Protein AF-A0A170UZF7-F1 (afdb_monomer)

pLDDT: mean 70.0, std 19.84, range [37.38, 97.88]

Nearest PDB structures (foldseek):
  3k6c-assembly1_A  TM=4.367E-01  e=7.684E+00  Nitrosomonas europaea

Sequence (150 aa):
IKLYKKGIEELEKGIAIDCSHGKGEVWERAQRLQSKMKTNLTMTNDRLNLLNSEKKMLLNINGRGHVLVKSKTLPRSMGSRSHSTSPIPQTKISRTPPAIKRQFSGPCIAPISRPNSKLKAMSRAGSLKGVDPKLAQIIMDEILEGGTPV

Structure (mmCIF, N/CA/C/O backbone):
data_AF-A0A170UZF7-F1
#
_entry.id   AF-A0A170UZF7-F1
#
loop_
_atom_site.group_PDB
_atom_site.id
_atom_site.type_symbol
_atom_site.label_atom_id
_atom_site.label_alt_id
_atom_site.label_comp_id
_atom_site.label_asym_id
_atom_site.label_entity_id
_atom_site.label_seq_id
_atom_site.pdbx_PDB_ins_code
_atom_site.Cartn_x
_atom_site.Cartn_y
_atom_site.Cartn_z
_atom_site.occupancy
_atom_site.B_iso_or_equiv
_atom_site.auth_seq_id
_atom_site.auth_comp_id
_atom_site.auth_asym_id
_atom_site.auth_atom_id
_atom_site.pdbx_PDB_model_num
ATOM 1 N N . ILE A 1 1 ? -10.403 -0.662 9.528 1.00 89.06 1 ILE A N 1
ATOM 2 C CA . ILE A 1 1 ? -9.791 -1.972 9.881 1.00 89.06 1 ILE A CA 1
ATOM 3 C C . ILE A 1 1 ? -9.713 -2.896 8.669 1.00 89.06 1 ILE A C 1
ATOM 5 O O . ILE A 1 1 ? -8.601 -3.182 8.263 1.00 89.06 1 ILE A O 1
ATOM 9 N N . LYS A 1 2 ? -10.833 -3.317 8.052 1.00 92.44 2 LYS A N 1
ATOM 10 C CA . LYS A 1 2 ? -10.811 -4.243 6.893 1.00 92.44 2 LYS A CA 1
ATOM 11 C C . LYS A 1 2 ? -9.920 -3.760 5.733 1.00 92.44 2 LYS A C 1
ATOM 13 O O . LYS A 1 2 ? -9.128 -4.534 5.222 1.00 92.44 2 LYS A O 1
ATOM 18 N N . LEU A 1 3 ? -9.988 -2.469 5.393 1.00 94.81 3 LEU A N 1
ATOM 19 C CA . LEU A 1 3 ? -9.156 -1.873 4.337 1.00 94.81 3 LEU A CA 1
ATOM 20 C C . LEU A 1 3 ? -7.654 -1.896 4.652 1.00 94.81 3 LEU A C 1
ATOM 22 O O . LEU A 1 3 ? -6.860 -2.123 3.753 1.00 94.81 3 LEU A O 1
ATOM 26 N N . TYR A 1 4 ? -7.269 -1.705 5.918 1.00 95.81 4 TYR A N 1
ATOM 27 C CA . TYR A 1 4 ? -5.865 -1.781 6.327 1.00 95.81 4 TYR A CA 1
ATOM 28 C C . TYR A 1 4 ? -5.330 -3.205 6.228 1.00 95.81 4 TYR A C 1
ATOM 30 O O . TYR A 1 4 ? -4.247 -3.393 5.701 1.00 95.81 4 TYR A O 1
ATOM 38 N N . LYS A 1 5 ? -6.119 -4.202 6.651 1.00 94.81 5 LYS A N 1
ATOM 39 C CA . LYS A 1 5 ? -5.760 -5.619 6.498 1.00 94.81 5 LYS A CA 1
ATOM 40 C C . LYS A 1 5 ? -5.552 -5.987 5.026 1.00 94.81 5 LYS A C 1
ATOM 42 O O . LYS A 1 5 ? -4.494 -6.481 4.671 1.00 94.81 5 LYS A O 1
ATOM 47 N N . LYS A 1 6 ? -6.506 -5.618 4.162 1.00 96.56 6 LYS A N 1
ATOM 48 C CA . LYS A 1 6 ? -6.391 -5.847 2.715 1.00 96.56 6 LYS A CA 1
ATOM 49 C C . LYS A 1 6 ? -5.190 -5.114 2.099 1.00 96.56 6 LYS A C 1
ATOM 51 O O . LYS A 1 6 ? -4.512 -5.660 1.245 1.00 96.56 6 LYS A O 1
ATOM 56 N N . GLY A 1 7 ? -4.924 -3.877 2.520 1.00 96.81 7 GLY A N 1
ATOM 57 C CA . GLY A 1 7 ? -3.767 -3.114 2.045 1.00 96.81 7 GLY A CA 1
ATOM 58 C C . GLY A 1 7 ? -2.430 -3.729 2.465 1.00 96.81 7 GLY A C 1
ATOM 59 O O . GLY A 1 7 ? -1.504 -3.747 1.664 1.00 96.81 7 GLY A O 1
ATOM 60 N N . ILE A 1 8 ? -2.347 -4.261 3.688 1.00 96.56 8 ILE A N 1
ATOM 61 C CA . ILE A 1 8 ? -1.178 -4.991 4.198 1.00 96.56 8 ILE A CA 1
ATOM 62 C C . ILE A 1 8 ? -0.903 -6.229 3.336 1.00 96.56 8 ILE A C 1
ATOM 64 O O . ILE A 1 8 ? 0.212 -6.366 2.843 1.00 96.56 8 ILE A O 1
ATOM 68 N N . GLU A 1 9 ? -1.922 -7.050 3.060 1.00 96.94 9 GLU A N 1
ATOM 69 C CA . GLU A 1 9 ? -1.789 -8.250 2.214 1.00 96.94 9 GLU A CA 1
ATOM 70 C C . GLU A 1 9 ? -1.241 -7.919 0.813 1.00 96.94 9 GLU A C 1
ATOM 72 O O . GLU A 1 9 ? -0.373 -8.615 0.292 1.00 96.94 9 GLU A O 1
ATOM 77 N N . GLU A 1 10 ? -1.717 -6.838 0.187 1.00 97.00 10 GLU A N 1
ATOM 78 C CA . GLU A 1 10 ? -1.232 -6.421 -1.138 1.00 97.00 10 GLU A CA 1
ATOM 79 C C . GLU A 1 10 ? 0.195 -5.845 -1.096 1.00 97.00 10 GLU A C 1
ATOM 81 O O . GLU A 1 10 ? 0.984 -6.070 -2.017 1.00 97.00 10 GLU A O 1
ATOM 86 N N . LEU A 1 11 ? 0.561 -5.136 -0.021 1.00 97.00 11 LEU A N 1
ATOM 87 C CA . LEU A 1 11 ? 1.935 -4.667 0.181 1.00 97.00 11 LEU A CA 1
ATOM 88 C C . LEU A 1 11 ? 2.901 -5.847 0.341 1.00 97.00 11 LEU A C 1
ATOM 90 O O . LEU A 1 11 ? 3.960 -5.849 -0.284 1.00 97.00 11 LEU A O 1
ATOM 94 N N . GLU A 1 12 ? 2.528 -6.857 1.127 1.00 96.06 12 GLU A N 1
ATOM 95 C CA . GLU A 1 12 ? 3.324 -8.071 1.333 1.00 96.06 12 GLU A CA 1
ATOM 96 C C . GLU A 1 12 ? 3.534 -8.834 0.022 1.00 96.06 12 GLU A C 1
ATOM 98 O O . GLU A 1 12 ? 4.671 -9.182 -0.300 1.00 96.06 12 GLU A O 1
ATOM 103 N N . LYS A 1 13 ? 2.479 -9.000 -0.790 1.00 96.12 13 LYS A N 1
ATOM 104 C CA . LYS A 1 13 ? 2.586 -9.625 -2.120 1.00 96.12 13 LYS A CA 1
ATOM 105 C C . LYS A 1 13 ? 3.572 -8.897 -3.031 1.00 96.12 13 LYS A C 1
ATOM 107 O O . LYS A 1 13 ? 4.365 -9.547 -3.702 1.00 96.12 13 LYS A O 1
ATOM 112 N N . GLY A 1 14 ? 3.542 -7.563 -3.065 1.00 93.50 14 GLY A N 1
ATOM 113 C CA . GLY A 1 14 ? 4.454 -6.793 -3.919 1.00 93.50 14 GLY A CA 1
ATOM 114 C C . GLY A 1 14 ? 5.895 -6.718 -3.399 1.00 93.50 14 GLY A C 1
ATOM 115 O O . GLY A 1 14 ? 6.825 -6.595 -4.196 1.00 93.50 14 GLY A O 1
ATOM 116 N N . ILE A 1 15 ? 6.101 -6.831 -2.084 1.00 93.62 15 ILE A N 1
ATOM 117 C CA . ILE A 1 15 ? 7.440 -6.953 -1.480 1.00 93.62 15 ILE A CA 1
ATOM 118 C C . ILE A 1 15 ? 8.018 -8.358 -1.702 1.00 93.62 15 ILE A C 1
ATOM 120 O O . ILE A 1 15 ? 9.231 -8.488 -1.838 1.00 93.62 15 ILE A O 1
ATOM 124 N N . ALA A 1 16 ? 7.173 -9.392 -1.760 1.00 92.75 16 ALA A N 1
ATOM 125 C CA . ALA A 1 16 ? 7.590 -10.773 -2.012 1.00 92.75 16 ALA A CA 1
ATOM 126 C C . ALA A 1 16 ? 8.120 -11.006 -3.438 1.00 92.75 16 ALA A C 1
ATOM 128 O O . ALA A 1 16 ? 8.771 -12.017 -3.691 1.00 92.75 16 ALA A O 1
ATOM 129 N N . ILE A 1 17 ? 7.856 -10.083 -4.368 1.00 91.44 17 ILE A N 1
ATOM 130 C CA . ILE A 1 17 ? 8.447 -10.117 -5.707 1.00 91.44 17 ILE A CA 1
ATOM 131 C C . ILE A 1 17 ? 9.951 -9.893 -5.561 1.00 91.44 17 ILE A C 1
ATOM 133 O O . ILE A 1 17 ? 10.380 -8.860 -5.057 1.00 91.44 17 ILE A O 1
ATOM 137 N N . ASP A 1 18 ? 10.770 -10.841 -6.003 1.00 82.25 18 ASP A N 1
ATOM 138 C CA . ASP A 1 18 ? 12.212 -10.692 -5.865 1.00 82.25 18 ASP A CA 1
ATOM 139 C C . ASP A 1 18 ? 12.759 -9.676 -6.879 1.00 82.25 18 ASP A C 1
ATOM 141 O O . ASP A 1 18 ? 12.774 -9.916 -8.089 1.00 82.25 18 ASP A O 1
ATOM 145 N N . CYS A 1 19 ? 13.218 -8.529 -6.371 1.00 80.44 19 CYS A N 1
ATOM 146 C CA . CYS A 1 19 ? 13.949 -7.530 -7.140 1.00 80.44 19 CYS A CA 1
ATOM 147 C C . CYS A 1 19 ? 15.475 -7.596 -6.905 1.00 80.44 19 CYS A C 1
ATOM 149 O O . CYS A 1 19 ? 16.151 -6.566 -6.939 1.00 80.44 19 CYS A O 1
ATOM 151 N N . SER A 1 20 ? 16.048 -8.797 -6.732 1.00 73.06 20 SER A N 1
ATOM 152 C CA . SER A 1 20 ? 17.502 -8.994 -6.541 1.00 73.06 20 SER A CA 1
ATOM 153 C C . SER A 1 20 ? 18.347 -9.109 -7.825 1.00 73.06 20 SER A C 1
ATOM 155 O O . SER A 1 20 ? 19.449 -8.570 -7.876 1.00 73.06 20 SER A O 1
ATOM 157 N N . HIS A 1 21 ? 17.849 -9.753 -8.886 1.00 70.69 21 HIS A N 1
ATOM 158 C CA . HIS A 1 21 ? 18.600 -9.999 -10.126 1.00 70.69 21 HIS A CA 1
ATOM 159 C C . HIS A 1 21 ? 18.098 -9.169 -11.324 1.00 70.69 21 HIS A C 1
ATOM 161 O O . HIS A 1 21 ? 17.289 -9.631 -12.126 1.00 70.69 21 HIS A O 1
ATOM 167 N N . GLY A 1 22 ? 18.604 -7.940 -11.471 1.00 74.44 22 GLY A N 1
ATOM 168 C CA . GLY A 1 22 ? 18.314 -7.079 -12.621 1.00 74.44 22 GLY A CA 1
ATOM 169 C C . GLY A 1 22 ? 19.268 -5.888 -12.726 1.00 74.44 22 GLY A C 1
ATOM 170 O O . GLY A 1 22 ? 19.829 -5.436 -11.730 1.00 74.44 22 GLY A O 1
ATOM 171 N N . LYS A 1 23 ? 19.483 -5.378 -13.946 1.00 76.38 23 LYS A N 1
ATOM 172 C CA . LYS A 1 23 ? 20.341 -4.212 -14.215 1.00 76.38 23 LYS A CA 1
ATOM 173 C C . LYS A 1 23 ? 19.582 -3.195 -15.066 1.00 76.38 23 LYS A C 1
ATOM 175 O O . LYS A 1 23 ? 18.959 -3.562 -16.057 1.00 76.38 23 LYS A O 1
ATOM 180 N N . GLY A 1 24 ? 19.654 -1.921 -14.684 1.00 88.81 24 GLY A N 1
ATOM 181 C CA . GLY A 1 24 ? 19.045 -0.802 -15.410 1.00 88.81 24 GLY A CA 1
ATOM 182 C C . GLY A 1 24 ? 18.079 0.035 -14.567 1.00 88.81 24 GLY A C 1
ATOM 183 O O . GLY A 1 24 ? 17.717 -0.322 -13.448 1.00 88.81 24 GLY A O 1
ATOM 184 N N . GLU A 1 25 ? 17.640 1.159 -15.130 1.00 87.81 25 GLU A N 1
ATOM 185 C CA . GLU A 1 25 ? 16.833 2.177 -14.439 1.00 87.81 25 GLU A CA 1
ATOM 186 C C . GLU A 1 25 ? 15.456 1.657 -13.978 1.00 87.81 25 GLU A C 1
ATOM 188 O O . GLU A 1 25 ? 14.958 2.019 -12.913 1.00 87.81 25 GLU A O 1
ATOM 193 N N . VAL A 1 26 ? 14.834 0.767 -14.759 1.00 89.38 26 VAL A N 1
ATOM 194 C CA . VAL A 1 26 ? 13.535 0.158 -14.418 1.00 89.38 26 VAL A CA 1
ATOM 195 C C . VAL A 1 26 ? 13.638 -0.651 -13.126 1.00 89.38 26 VAL A C 1
ATOM 197 O O . VAL A 1 26 ? 12.733 -0.608 -12.292 1.00 89.38 26 VAL A O 1
ATOM 200 N N . TRP A 1 27 ? 14.760 -1.345 -12.944 1.00 90.00 27 TRP A N 1
ATOM 201 C CA . TRP A 1 27 ? 15.023 -2.155 -11.765 1.00 90.00 27 TRP A CA 1
ATOM 202 C C . TRP A 1 27 ? 15.265 -1.303 -10.526 1.00 90.00 27 TRP A C 1
ATOM 204 O O . TRP A 1 27 ? 14.672 -1.537 -9.476 1.00 90.00 27 TRP A O 1
ATOM 214 N N . GLU A 1 28 ? 16.068 -0.250 -10.670 1.00 91.31 28 GLU A N 1
ATOM 215 C CA . GLU A 1 28 ? 16.301 0.711 -9.597 1.00 91.31 28 GLU A CA 1
ATOM 216 C C . GLU A 1 28 ? 14.989 1.381 -9.157 1.00 91.31 28 GLU A C 1
ATOM 218 O O . GLU A 1 28 ? 14.718 1.531 -7.961 1.00 91.31 28 GLU A O 1
ATOM 223 N N . ARG A 1 29 ? 14.113 1.723 -10.113 1.00 93.12 29 ARG A N 1
ATOM 224 C CA . ARG A 1 29 ? 12.764 2.222 -9.816 1.00 93.12 29 ARG A CA 1
ATOM 225 C C . ARG A 1 29 ? 11.914 1.188 -9.075 1.00 93.12 29 ARG A C 1
ATOM 227 O O . ARG A 1 29 ? 11.244 1.566 -8.112 1.00 93.12 29 ARG A O 1
ATOM 234 N N . ALA A 1 30 ? 11.952 -0.083 -9.476 1.00 93.00 30 ALA A N 1
ATOM 235 C CA . ALA A 1 30 ? 11.242 -1.164 -8.789 1.00 93.00 30 ALA A CA 1
ATOM 236 C C . ALA A 1 30 ? 11.740 -1.341 -7.344 1.00 93.00 30 ALA A C 1
ATOM 238 O O . ALA A 1 30 ? 10.935 -1.391 -6.416 1.00 93.00 30 ALA A O 1
ATOM 239 N N . GLN A 1 31 ? 13.054 -1.307 -7.126 1.00 92.69 31 GLN A N 1
ATOM 240 C CA . GLN A 1 31 ? 13.652 -1.414 -5.797 1.00 92.69 31 GLN A CA 1
ATOM 241 C C . GLN A 1 31 ? 13.280 -0.225 -4.898 1.00 92.69 31 GLN A C 1
ATOM 243 O O . GLN A 1 31 ? 12.878 -0.407 -3.749 1.00 92.69 31 GLN A O 1
ATOM 248 N N . ARG A 1 32 ? 13.324 1.006 -5.425 1.00 95.12 32 ARG A N 1
ATOM 249 C CA . ARG A 1 32 ? 12.861 2.203 -4.698 1.00 95.12 32 ARG A CA 1
ATOM 250 C C . ARG A 1 32 ? 11.375 2.113 -4.342 1.00 95.12 32 ARG A C 1
ATOM 252 O O . ARG A 1 32 ? 10.985 2.536 -3.251 1.00 95.12 32 ARG A O 1
ATOM 259 N N . LEU A 1 33 ? 10.544 1.574 -5.237 1.00 96.25 33 LEU A N 1
ATOM 260 C CA . LEU A 1 33 ? 9.131 1.323 -4.953 1.00 96.25 33 LEU A CA 1
ATOM 261 C C . LEU A 1 33 ? 8.976 0.301 -3.822 1.00 96.25 33 LEU A C 1
ATOM 263 O O . LEU A 1 33 ? 8.245 0.575 -2.872 1.00 96.25 33 LEU A O 1
ATOM 267 N N . GLN A 1 34 ? 9.703 -0.815 -3.865 1.00 94.81 34 GLN A N 1
ATOM 268 C CA . GLN A 1 34 ? 9.679 -1.815 -2.796 1.00 94.81 34 GLN A CA 1
ATOM 269 C C . GLN A 1 34 ? 10.129 -1.250 -1.449 1.00 94.81 34 GLN A C 1
ATOM 271 O O . GLN A 1 34 ? 9.487 -1.521 -0.434 1.00 94.81 34 GLN A O 1
ATOM 276 N N . SER A 1 35 ? 11.166 -0.411 -1.418 1.00 96.19 35 SER A N 1
ATOM 277 C CA . SER A 1 35 ? 11.577 0.288 -0.195 1.00 96.19 35 SER A CA 1
ATOM 278 C C . SER A 1 35 ? 10.438 1.132 0.386 1.00 96.19 35 SER A C 1
ATOM 280 O O . SER A 1 35 ? 10.179 1.069 1.586 1.00 96.19 35 SER A O 1
ATOM 282 N N . LYS A 1 36 ? 9.679 1.847 -0.457 1.00 97.62 36 LYS A N 1
ATOM 283 C CA . LYS A 1 36 ? 8.484 2.589 -0.015 1.00 97.62 36 LYS A CA 1
ATOM 284 C C . LYS A 1 36 ? 7.364 1.666 0.459 1.00 97.62 36 LYS A C 1
ATOM 286 O O . LYS A 1 36 ? 6.697 1.984 1.440 1.00 97.62 36 LYS A O 1
ATOM 291 N N . MET A 1 37 ? 7.154 0.532 -0.210 1.00 97.62 37 MET A N 1
ATOM 292 C CA . MET A 1 37 ? 6.163 -0.461 0.214 1.00 97.62 37 MET A CA 1
ATOM 293 C C . MET A 1 37 ? 6.499 -1.017 1.601 1.00 97.62 37 MET A C 1
ATOM 295 O O . MET A 1 37 ? 5.596 -1.111 2.428 1.00 97.62 37 MET A O 1
ATOM 299 N N . LYS A 1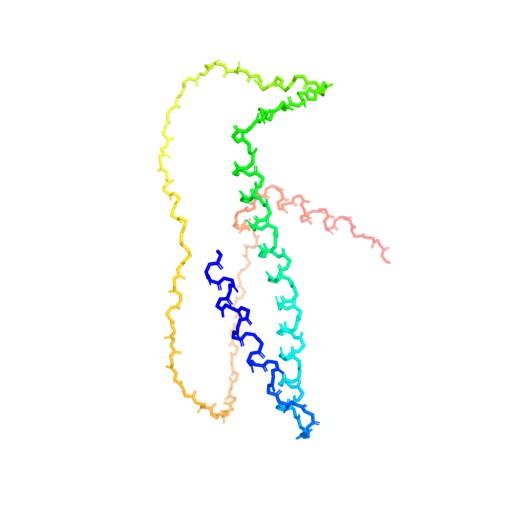 38 ? 7.780 -1.282 1.898 1.00 96.62 38 LYS A N 1
ATOM 300 C CA . LYS A 1 38 ? 8.248 -1.697 3.234 1.00 96.62 38 LYS A CA 1
ATOM 301 C C . LYS A 1 38 ? 7.961 -0.632 4.293 1.00 96.62 38 LYS A C 1
ATOM 303 O O . LYS A 1 38 ? 7.361 -0.943 5.316 1.00 96.62 38 LYS A O 1
ATOM 308 N N . THR A 1 39 ? 8.308 0.633 4.035 1.00 97.88 39 THR A N 1
ATOM 309 C CA . THR A 1 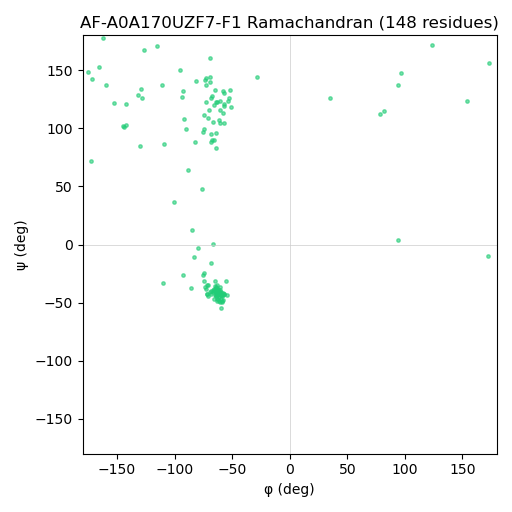39 ? 7.992 1.734 4.964 1.00 97.88 39 THR A CA 1
ATOM 310 C C . THR A 1 39 ? 6.483 1.867 5.189 1.00 97.88 39 THR A C 1
ATOM 312 O O . THR A 1 39 ? 6.032 1.999 6.328 1.00 97.88 39 THR A O 1
ATOM 315 N N . ASN A 1 40 ? 5.686 1.783 4.121 1.00 97.75 40 ASN A N 1
ATOM 316 C CA . ASN A 1 40 ? 4.229 1.832 4.217 1.00 97.75 40 ASN A CA 1
ATOM 317 C C . ASN A 1 40 ? 3.667 0.652 5.012 1.00 97.75 40 ASN A C 1
ATOM 319 O O . ASN A 1 40 ? 2.740 0.854 5.794 1.00 97.75 40 ASN A O 1
ATOM 323 N N . LEU A 1 41 ? 4.215 -0.551 4.843 1.00 97.31 41 LEU A N 1
ATOM 324 C CA . LEU A 1 41 ? 3.805 -1.737 5.588 1.00 97.31 41 LEU A CA 1
ATOM 325 C C . LEU A 1 41 ? 3.991 -1.523 7.095 1.00 97.31 41 LEU A C 1
ATOM 327 O O . LEU A 1 41 ? 3.051 -1.754 7.856 1.00 97.31 41 LEU A O 1
ATOM 331 N N . THR A 1 42 ? 5.147 -1.006 7.519 1.00 97.69 42 THR A N 1
ATOM 332 C CA . THR A 1 42 ? 5.419 -0.692 8.932 1.00 97.69 42 THR A CA 1
ATOM 333 C C . THR A 1 42 ? 4.426 0.333 9.480 1.00 97.69 42 THR A C 1
ATOM 335 O O . THR A 1 42 ? 3.703 0.042 10.430 1.00 97.69 42 THR A O 1
ATOM 338 N N . MET A 1 43 ? 4.288 1.491 8.825 1.00 97.12 43 MET A N 1
ATOM 339 C CA . MET A 1 43 ? 3.371 2.547 9.286 1.00 97.12 43 MET A CA 1
ATOM 340 C C . MET A 1 43 ? 1.910 2.083 9.331 1.00 97.12 43 MET A C 1
ATOM 342 O O . MET A 1 43 ? 1.138 2.475 10.209 1.00 97.12 43 MET A O 1
ATOM 346 N N . THR A 1 44 ? 1.510 1.255 8.366 1.00 96.88 44 THR A N 1
ATOM 347 C CA . THR A 1 44 ? 0.148 0.725 8.292 1.00 96.88 44 THR A CA 1
ATOM 348 C C . THR A 1 44 ? -0.121 -0.262 9.423 1.00 96.88 44 THR A C 1
ATOM 350 O O . THR A 1 44 ? -1.201 -0.210 10.016 1.00 96.88 44 THR A O 1
ATOM 353 N N . ASN A 1 45 ? 0.850 -1.118 9.752 1.00 96.00 45 ASN A N 1
ATOM 354 C CA . ASN A 1 45 ? 0.768 -2.026 10.894 1.00 96.00 45 ASN A CA 1
ATOM 355 C C . ASN A 1 45 ? 0.670 -1.261 12.217 1.00 96.00 45 ASN A C 1
ATOM 357 O O . ASN A 1 45 ? -0.246 -1.532 12.997 1.00 96.00 45 ASN A O 1
ATOM 361 N N . ASP A 1 46 ? 1.511 -0.246 12.426 1.00 95.94 46 ASP A N 1
ATOM 362 C CA . ASP A 1 46 ? 1.454 0.607 13.620 1.00 95.94 46 ASP A CA 1
ATOM 363 C C . ASP A 1 46 ? 0.085 1.278 13.751 1.00 95.94 46 ASP A C 1
ATOM 365 O O . ASP A 1 46 ? -0.578 1.210 14.791 1.00 95.94 46 ASP A O 1
ATOM 369 N N . ARG A 1 47 ? -0.406 1.861 12.651 1.00 95.69 47 ARG A N 1
ATOM 370 C CA . ARG A 1 47 ? -1.726 2.494 12.617 1.00 95.69 47 ARG A CA 1
ATOM 371 C C . ARG A 1 47 ? -2.850 1.499 12.896 1.00 95.69 47 ARG A C 1
ATOM 373 O O . ARG A 1 47 ? -3.792 1.830 13.618 1.00 95.69 47 ARG A O 1
ATOM 380 N N . LEU A 1 48 ? -2.786 0.295 12.331 1.00 95.00 48 LEU A N 1
ATOM 381 C CA . LEU A 1 48 ? -3.776 -0.753 12.567 1.00 95.00 48 LEU A CA 1
ATOM 382 C C . LEU A 1 48 ? -3.759 -1.213 14.030 1.00 95.00 48 LEU A C 1
ATOM 384 O O . LEU A 1 48 ? -4.829 -1.420 14.608 1.00 95.00 48 LEU A O 1
ATOM 388 N N . ASN A 1 49 ? -2.575 -1.329 14.632 1.00 93.62 49 ASN A N 1
ATOM 389 C CA . ASN A 1 49 ? -2.421 -1.690 16.035 1.00 93.62 49 ASN A CA 1
ATOM 390 C C . ASN A 1 49 ? -3.028 -0.630 16.965 1.00 93.62 49 ASN A C 1
ATOM 392 O O . ASN A 1 49 ? -3.785 -0.979 17.874 1.00 93.62 49 ASN A O 1
ATOM 396 N N . LEU A 1 50 ? -2.794 0.658 16.688 1.00 92.88 50 LEU A N 1
ATOM 397 C CA . LEU A 1 50 ? -3.424 1.764 17.419 1.00 92.88 50 LEU A CA 1
ATOM 398 C C . LEU A 1 50 ? -4.953 1.695 17.331 1.00 92.88 50 LEU A C 1
ATOM 400 O O . LEU A 1 50 ? -5.624 1.687 18.357 1.00 92.88 50 LEU A O 1
ATOM 404 N N . LEU A 1 51 ? -5.515 1.525 16.130 1.00 91.00 51 LEU A N 1
ATOM 405 C CA . LEU A 1 51 ? -6.970 1.427 15.943 1.00 91.00 51 LEU A CA 1
ATOM 406 C C . LEU A 1 51 ? -7.586 0.185 16.609 1.00 91.00 51 LEU A C 1
ATOM 408 O O . LEU A 1 51 ? -8.747 0.213 17.024 1.00 91.00 51 LEU A O 1
ATOM 412 N N . ASN A 1 52 ? -6.845 -0.922 16.689 1.00 89.19 52 ASN A N 1
ATOM 413 C CA . ASN A 1 52 ? -7.286 -2.112 17.417 1.00 89.19 52 ASN A CA 1
ATOM 414 C C . ASN A 1 52 ? -7.217 -1.894 18.935 1.00 89.19 52 ASN A C 1
ATOM 416 O O . ASN A 1 52 ? -8.115 -2.332 19.651 1.00 89.19 52 ASN A O 1
ATOM 420 N N . SER A 1 53 ? -6.188 -1.199 19.416 1.00 82.81 53 SER A N 1
ATOM 421 C CA . SER A 1 53 ? -5.986 -0.892 20.834 1.00 82.81 53 SER A CA 1
ATOM 422 C C . SER A 1 53 ? -6.983 0.147 21.345 1.00 82.81 53 SER A C 1
ATOM 424 O O . SER A 1 53 ? -7.589 -0.069 22.387 1.00 82.81 53 SER A O 1
ATOM 426 N N . GLU A 1 54 ? -7.262 1.209 20.586 1.00 73.12 54 GLU A N 1
ATOM 427 C CA . GLU A 1 54 ? -8.317 2.190 20.889 1.00 73.12 54 GLU A CA 1
ATOM 428 C C . GLU A 1 54 ? -9.687 1.515 21.004 1.00 73.12 54 GLU A C 1
ATOM 430 O O . GLU A 1 54 ? -10.443 1.784 21.934 1.00 73.12 54 GLU A O 1
ATOM 435 N N . LYS A 1 55 ? -9.997 0.567 20.110 1.00 65.12 55 LYS A N 1
ATOM 436 C CA . LYS A 1 55 ? -11.229 -0.223 20.225 1.00 65.12 55 LYS A CA 1
ATOM 437 C C . LYS A 1 55 ? -11.243 -1.117 21.452 1.00 65.12 55 LYS A C 1
ATOM 439 O O . LYS A 1 55 ? -12.285 -1.217 22.087 1.00 65.12 55 LYS A O 1
ATOM 444 N N . LYS A 1 56 ? -10.121 -1.749 21.803 1.00 61.38 56 LYS A N 1
ATOM 445 C CA . LYS A 1 56 ? -10.020 -2.529 23.044 1.00 61.38 56 LYS A CA 1
ATOM 446 C C . LYS A 1 56 ? -10.203 -1.643 24.275 1.00 61.38 56 LYS A C 1
ATOM 448 O O . LYS A 1 56 ? -10.904 -2.052 25.186 1.00 61.38 56 LYS A O 1
ATOM 453 N N . MET A 1 57 ? -9.667 -0.423 24.272 1.00 59.47 57 MET A N 1
ATOM 454 C CA . MET A 1 57 ? -9.870 0.548 25.349 1.00 59.47 57 MET A CA 1
ATOM 455 C C . MET A 1 57 ? -11.333 0.988 25.435 1.00 59.47 57 MET A C 1
ATOM 457 O O . MET A 1 57 ? -11.897 0.935 26.518 1.00 59.47 57 MET A O 1
ATOM 461 N N . LEU A 1 58 ? -11.992 1.331 24.321 1.00 58.25 58 LEU A N 1
ATOM 462 C CA . LEU A 1 58 ? -13.416 1.695 24.339 1.00 58.25 58 LEU A CA 1
ATOM 463 C C . LEU A 1 58 ? -14.329 0.533 24.753 1.00 58.25 58 LEU A C 1
ATOM 465 O O . LEU A 1 58 ? -15.304 0.756 25.462 1.00 58.25 58 LEU A O 1
ATOM 469 N N . LEU A 1 59 ? -14.006 -0.702 24.365 1.00 55.78 59 LEU A N 1
ATOM 470 C CA . LEU A 1 59 ? -14.755 -1.890 24.791 1.00 55.78 59 LEU A CA 1
ATOM 471 C C . LEU A 1 59 ? -14.464 -2.277 26.256 1.00 55.78 59 LEU A C 1
ATOM 473 O O . LEU A 1 59 ? -15.317 -2.874 26.905 1.00 55.78 59 LEU A O 1
ATOM 477 N N . ASN A 1 60 ? -13.304 -1.895 26.802 1.00 50.19 60 ASN A N 1
ATOM 478 C CA . ASN A 1 60 ? -12.929 -2.097 28.207 1.00 50.19 60 ASN A CA 1
ATOM 479 C C . ASN A 1 60 ? -13.486 -1.006 29.155 1.00 50.19 60 ASN A C 1
ATOM 481 O O . ASN A 1 60 ? -13.442 -1.157 30.375 1.00 50.19 60 ASN A O 1
ATOM 485 N N . ILE A 1 61 ? -14.045 0.090 28.623 1.00 54.09 61 ILE A N 1
ATOM 486 C CA . ILE A 1 61 ? -14.636 1.200 29.405 1.00 54.09 61 ILE A CA 1
ATOM 487 C C . ILE A 1 61 ? -16.053 0.873 29.913 1.00 54.09 61 ILE A C 1
ATOM 489 O O . ILE A 1 61 ? -16.590 1.606 30.739 1.00 54.09 61 ILE A O 1
ATOM 493 N N . ASN A 1 62 ? -16.623 -0.287 29.571 1.00 47.81 62 ASN A N 1
ATOM 494 C CA . ASN A 1 62 ? -17.819 -0.790 30.261 1.00 47.81 62 ASN A CA 1
ATOM 495 C C . ASN A 1 62 ? -17.553 -1.178 31.736 1.00 47.81 62 ASN A C 1
ATOM 497 O O . ASN A 1 62 ? -18.475 -1.609 32.421 1.00 47.81 62 ASN A O 1
ATOM 501 N N . GLY A 1 63 ? -16.316 -1.020 32.236 1.00 50.91 63 GLY A N 1
ATOM 502 C CA . GLY A 1 63 ? -15.948 -1.294 33.626 1.00 50.91 63 GLY A CA 1
ATOM 503 C C . GLY A 1 63 ? -15.611 -0.083 34.503 1.00 50.91 63 GLY A C 1
ATOM 504 O O . GLY A 1 63 ? -15.877 -0.150 35.699 1.00 50.91 63 GLY A O 1
ATOM 505 N N . ARG A 1 64 ? -15.013 1.008 33.996 1.00 51.19 64 ARG A N 1
ATOM 506 C CA . ARG A 1 64 ? -14.622 2.162 34.839 1.00 51.19 64 ARG A CA 1
ATOM 507 C C . ARG A 1 64 ? -14.611 3.461 34.043 1.00 51.19 64 ARG A C 1
ATOM 509 O O . ARG A 1 64 ? -13.900 3.587 33.051 1.00 51.19 64 ARG A O 1
ATOM 516 N N . GLY A 1 65 ? -15.408 4.419 34.516 1.00 49.97 65 GLY A N 1
ATOM 517 C CA . GLY A 1 65 ? -15.535 5.754 33.951 1.00 49.97 65 GLY A CA 1
ATOM 518 C C . GLY A 1 65 ? -14.181 6.432 33.764 1.00 49.97 65 GLY A C 1
ATOM 519 O O . GLY A 1 65 ? -13.330 6.442 34.652 1.00 49.97 65 GLY A O 1
ATOM 520 N N . HIS A 1 66 ? -14.002 7.013 32.585 1.00 54.75 66 HIS A N 1
ATOM 521 C CA . HIS A 1 66 ? -12.896 7.895 32.267 1.00 54.75 66 HIS A CA 1
ATOM 522 C C . HIS A 1 66 ? -13.032 9.168 33.117 1.00 54.75 66 HIS A C 1
ATOM 524 O O . HIS A 1 66 ? -13.708 10.123 32.731 1.00 54.75 66 HIS A O 1
ATOM 530 N N . VAL A 1 67 ? -12.430 9.166 34.309 1.00 57.56 67 VAL A N 1
ATOM 531 C CA . VAL A 1 67 ? -12.232 10.380 35.104 1.00 57.56 67 VAL A CA 1
ATOM 532 C C . VAL A 1 67 ? -11.236 11.241 34.332 1.00 57.56 67 VAL A C 1
ATOM 534 O O . VAL A 1 67 ? -10.024 11.105 34.475 1.00 57.56 67 VAL A O 1
ATOM 537 N N . LEU A 1 68 ? -11.754 12.105 33.458 1.00 61.62 68 LEU A N 1
ATOM 538 C CA . LEU A 1 68 ? -10.996 13.218 32.901 1.00 61.62 68 LEU A CA 1
ATOM 539 C C . LEU A 1 68 ? -10.504 14.051 34.083 1.00 61.62 68 LEU A C 1
ATOM 541 O O . LEU A 1 68 ? -11.279 14.773 34.710 1.00 61.62 68 LEU A O 1
ATOM 545 N N . VAL A 1 69 ? -9.218 13.938 34.402 1.00 60.81 69 VAL A N 1
ATOM 546 C CA . VAL A 1 69 ? -8.557 14.833 35.348 1.00 60.81 69 VAL A CA 1
ATOM 547 C C . VAL A 1 69 ? -8.595 16.224 34.719 1.00 60.81 69 VAL A C 1
ATOM 549 O O . VAL A 1 69 ? -7.795 16.556 33.847 1.00 60.81 69 VAL A O 1
ATOM 552 N N . LYS A 1 70 ? -9.595 17.019 35.108 1.00 61.59 70 LYS A N 1
ATOM 553 C CA . LYS A 1 70 ? -9.761 18.408 34.683 1.00 61.59 70 LYS A CA 1
ATOM 554 C C . LYS A 1 70 ? -8.525 19.176 35.144 1.00 61.59 70 LYS A C 1
ATOM 556 O O . LYS A 1 70 ? -8.356 19.438 36.333 1.00 61.59 70 LYS A O 1
ATOM 561 N N . SER A 1 71 ? -7.631 19.483 34.211 1.00 65.94 71 SER A N 1
ATOM 562 C CA . SER A 1 71 ? -6.423 20.252 34.488 1.00 65.94 71 SER A CA 1
ATOM 563 C C . SER A 1 71 ? -6.809 21.599 35.104 1.00 65.94 71 SER A C 1
ATOM 565 O O . SER A 1 71 ? -7.659 22.310 34.570 1.00 65.94 71 SER A O 1
ATOM 567 N N . LYS A 1 72 ? -6.174 21.966 36.221 1.00 67.25 72 LYS A N 1
ATOM 568 C CA . LYS A 1 72 ? -6.220 23.319 36.803 1.00 67.25 72 LYS A CA 1
ATOM 569 C C . LYS A 1 72 ? -5.330 24.287 36.007 1.00 67.25 72 LYS A C 1
ATOM 571 O O . LYS A 1 72 ? -4.530 25.018 36.576 1.00 67.25 72 LYS A O 1
ATOM 576 N N . THR A 1 73 ? -5.438 24.286 34.685 1.00 69.06 73 THR A N 1
ATOM 577 C CA . THR A 1 73 ? -4.958 25.399 33.864 1.00 69.06 73 THR A CA 1
ATOM 578 C C . THR A 1 73 ? -6.138 26.340 33.653 1.00 69.06 73 THR A C 1
ATOM 580 O O . THR A 1 73 ? -7.257 25.893 33.422 1.00 69.06 73 THR A O 1
ATOM 583 N N . LEU A 1 74 ? -5.877 27.629 33.872 1.00 69.75 74 LEU A N 1
ATOM 584 C CA . LEU A 1 74 ? -6.804 28.759 34.010 1.00 69.75 74 LEU A CA 1
ATOM 585 C C . LEU A 1 74 ? -8.149 28.631 33.254 1.00 69.75 74 LEU A C 1
ATOM 587 O O . LEU A 1 74 ? -8.175 28.148 32.118 1.00 69.75 74 LEU A O 1
ATOM 591 N N . PRO A 1 75 ? -9.270 29.132 33.817 1.00 64.44 75 PRO A N 1
ATOM 592 C CA . PRO A 1 75 ? -10.536 29.176 33.096 1.00 64.44 75 PRO A CA 1
ATOM 593 C C . PRO A 1 75 ? -10.361 29.972 31.798 1.00 64.44 75 PRO A C 1
ATOM 595 O O . PRO A 1 75 ? -10.005 31.149 31.814 1.00 64.44 75 PRO A O 1
ATOM 598 N N . ARG A 1 76 ? -10.632 29.334 30.653 1.00 62.03 76 ARG A N 1
ATOM 599 C CA . ARG A 1 76 ? -10.803 30.038 29.380 1.00 62.03 76 ARG A CA 1
ATOM 600 C C . ARG A 1 76 ? -12.092 30.851 29.470 1.00 62.03 76 ARG A C 1
ATOM 602 O O . ARG A 1 76 ? -13.161 30.376 29.101 1.00 62.03 76 ARG A O 1
ATOM 609 N N . SER A 1 77 ? -11.984 32.074 29.976 1.00 55.72 77 SER A N 1
ATOM 610 C CA . SER A 1 77 ? -12.966 33.129 29.748 1.00 55.72 77 SER A CA 1
ATOM 611 C C . SER A 1 77 ? -12.966 33.456 28.250 1.00 55.72 77 SER A C 1
ATOM 613 O O . SER A 1 77 ? -12.292 34.378 27.797 1.00 55.72 77 SER A O 1
ATOM 615 N N . MET A 1 78 ? -13.702 32.678 27.457 1.00 54.59 78 MET A N 1
ATOM 616 C CA . MET A 1 78 ? -14.220 33.169 26.184 1.00 54.59 78 MET A CA 1
ATOM 617 C C . MET A 1 78 ? -15.379 34.092 26.544 1.00 54.59 78 MET A C 1
ATOM 619 O O . MET A 1 78 ? -16.472 33.630 26.865 1.00 54.59 78 MET A O 1
ATOM 623 N N . GLY A 1 79 ? -15.086 35.392 26.594 1.00 53.94 79 GLY A N 1
ATOM 624 C CA . GLY A 1 79 ? -16.052 36.427 26.925 1.00 53.94 79 GLY A CA 1
ATOM 625 C C . GLY A 1 79 ? -17.305 36.294 26.065 1.00 53.94 79 GLY A C 1
ATOM 626 O O . GLY A 1 79 ? -17.250 36.409 24.842 1.00 53.94 79 GLY A O 1
ATOM 627 N N . SER A 1 80 ? -18.440 36.062 26.720 1.00 56.28 80 SER A N 1
ATOM 628 C CA . SER A 1 80 ? -19.754 36.272 26.126 1.00 56.28 80 SER A CA 1
ATOM 629 C C . SER A 1 80 ? -19.928 37.776 25.929 1.00 56.28 80 SER A C 1
ATOM 631 O O . SER A 1 80 ? -20.282 38.502 26.855 1.00 56.28 80 SER A O 1
ATOM 633 N N . ARG A 1 81 ? -19.616 38.270 24.729 1.00 49.50 81 ARG A N 1
ATOM 634 C CA . ARG A 1 81 ? -20.077 39.588 24.291 1.00 49.50 81 ARG A CA 1
ATOM 635 C C . ARG A 1 81 ? -21.413 39.383 23.601 1.00 49.50 81 ARG A C 1
ATOM 637 O O . ARG A 1 81 ? -21.474 38.964 22.450 1.00 49.50 81 ARG A O 1
ATOM 644 N N . SER A 1 82 ? -22.474 39.648 24.350 1.00 48.19 82 SER A N 1
ATOM 645 C CA . SER A 1 82 ? -23.822 39.749 23.809 1.00 48.19 82 SER A CA 1
ATOM 646 C C . SER A 1 82 ? -24.031 41.141 23.192 1.00 48.19 82 SER A C 1
ATOM 648 O O . SER A 1 82 ? -23.600 42.139 23.764 1.00 48.19 82 SER A O 1
ATOM 650 N N . HIS A 1 83 ? -24.735 41.153 22.053 1.00 45.03 83 HIS A N 1
ATOM 651 C CA . HIS A 1 83 ? -25.391 42.277 21.361 1.00 45.03 83 HIS A CA 1
ATOM 652 C C . HIS A 1 83 ? -24.528 43.238 20.514 1.00 45.03 83 HIS A C 1
ATOM 654 O O . HIS A 1 83 ? -23.795 44.072 21.028 1.00 45.03 83 HIS A O 1
ATOM 660 N N . SER A 1 84 ? -24.724 43.213 19.189 1.00 38.50 84 SER A N 1
ATOM 661 C CA . SER A 1 84 ? -25.472 44.277 18.495 1.00 38.50 84 SER A CA 1
ATOM 662 C C . SER A 1 84 ? -25.735 43.904 17.027 1.00 38.50 84 SER A C 1
ATOM 664 O O . SER A 1 84 ? -24.935 43.252 16.363 1.00 38.50 84 SER A O 1
ATOM 666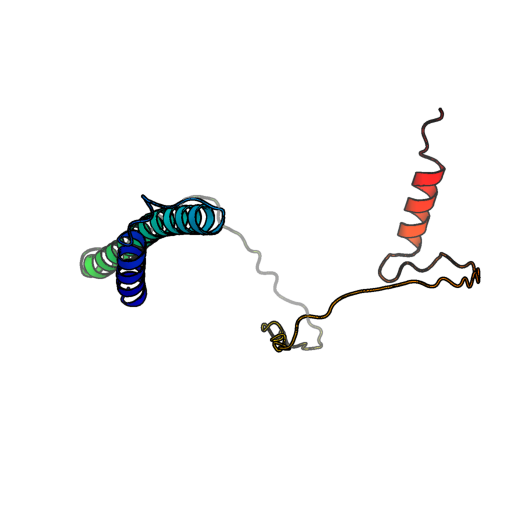 N N . THR A 1 85 ? -26.916 44.281 16.569 1.00 49.59 85 THR A N 1
ATOM 667 C CA . THR A 1 85 ? -27.604 43.988 15.310 1.00 49.59 85 THR A CA 1
ATOM 668 C C . THR A 1 85 ? -27.015 44.702 14.085 1.00 49.59 85 THR A C 1
ATOM 670 O O . THR A 1 85 ? -26.785 45.906 14.152 1.00 49.59 85 THR A O 1
ATOM 673 N N . SER A 1 86 ? -26.875 44.012 12.944 1.00 43.66 86 SER A N 1
ATOM 674 C CA . SER A 1 86 ? -27.227 44.486 11.576 1.00 43.66 86 SER A CA 1
ATOM 675 C C . SER A 1 86 ? -26.770 43.485 10.482 1.00 43.66 86 SER A C 1
ATOM 677 O O . SER A 1 86 ? -25.912 42.649 10.767 1.00 43.66 86 SER A O 1
ATOM 679 N N . PRO A 1 87 ? -27.388 43.467 9.277 1.00 54.22 87 PRO A N 1
ATOM 680 C CA . PRO A 1 87 ? -27.541 42.239 8.482 1.00 54.22 87 PRO A CA 1
ATOM 681 C C . PRO A 1 87 ? -26.786 42.212 7.124 1.00 54.2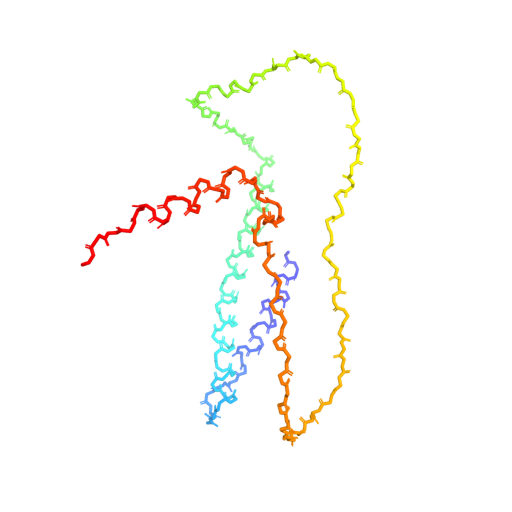2 87 PRO A C 1
ATOM 683 O O . PRO A 1 87 ? -26.377 43.258 6.633 1.00 54.22 87 PRO A O 1
ATOM 686 N N . ILE A 1 88 ? -26.771 41.015 6.482 1.00 47.31 88 ILE A N 1
ATOM 687 C CA . ILE A 1 88 ? -26.583 40.704 5.022 1.00 47.31 88 ILE A CA 1
ATOM 688 C C . ILE A 1 88 ? -25.134 40.312 4.582 1.00 47.31 88 ILE A C 1
ATOM 690 O O . ILE A 1 88 ? -24.189 40.901 5.096 1.00 47.31 88 ILE A O 1
ATOM 694 N N . PRO A 1 89 ? -24.877 39.432 3.567 1.00 46.34 89 PRO A N 1
ATOM 695 C CA . PRO A 1 89 ? -25.562 38.226 3.063 1.00 46.34 89 PRO A CA 1
ATOM 696 C C . PRO A 1 89 ? -24.657 36.963 2.960 1.00 46.34 89 PRO A C 1
ATOM 698 O O . PRO A 1 89 ? -23.430 37.000 2.955 1.00 46.34 89 PRO A O 1
ATOM 701 N N . GLN A 1 90 ? -25.315 35.820 2.758 1.00 51.69 90 GLN A N 1
ATOM 702 C CA . GLN A 1 90 ? -24.759 34.498 2.461 1.00 51.69 90 GLN A CA 1
ATOM 703 C C . GLN A 1 90 ? -23.887 34.462 1.189 1.00 51.69 90 GLN A C 1
ATOM 705 O O . GLN A 1 90 ? -24.350 34.825 0.110 1.00 51.69 90 GLN A O 1
ATOM 710 N N . THR A 1 91 ? -22.692 33.867 1.268 1.00 46.84 91 THR A N 1
ATOM 711 C CA . THR A 1 91 ? -22.030 33.265 0.097 1.00 46.84 91 THR A CA 1
ATOM 712 C C . THR A 1 91 ? -21.523 31.865 0.441 1.00 46.84 91 THR A C 1
ATOM 714 O O . THR A 1 91 ? -20.923 31.609 1.482 1.00 46.84 91 THR A O 1
ATOM 717 N N . LYS A 1 92 ? -21.903 30.917 -0.416 1.00 46.91 92 LYS A N 1
ATOM 718 C CA . LYS A 1 92 ? -21.818 29.469 -0.226 1.00 46.91 92 LYS A CA 1
ATOM 719 C C . LYS A 1 92 ? -20.367 28.999 -0.336 1.00 46.91 92 LYS A C 1
ATOM 721 O O . LYS A 1 92 ? -19.744 29.154 -1.382 1.00 46.91 92 LYS A O 1
ATOM 726 N N . ILE A 1 93 ? -19.855 28.350 0.705 1.00 47.50 93 ILE A N 1
ATOM 727 C CA . ILE A 1 93 ? -18.554 27.675 0.676 1.00 47.50 93 ILE A CA 1
ATOM 728 C C . ILE A 1 93 ? -18.758 26.297 0.026 1.00 47.50 93 ILE A C 1
ATOM 730 O O . ILE A 1 93 ? -19.034 25.310 0.706 1.00 47.50 93 ILE A O 1
ATOM 734 N N . SER A 1 94 ? -18.660 26.221 -1.305 1.00 46.88 94 SER A N 1
ATOM 735 C CA . SER A 1 94 ? -18.524 24.938 -2.008 1.00 46.88 94 SER A CA 1
ATOM 736 C C . SER A 1 94 ? -17.102 24.423 -1.811 1.00 46.88 94 SER A C 1
ATOM 738 O O . SER A 1 94 ? -16.151 24.867 -2.453 1.00 46.88 94 SER A O 1
ATOM 740 N N . ARG A 1 95 ? -16.949 23.492 -0.873 1.00 53.31 95 ARG A N 1
ATOM 741 C CA . ARG A 1 95 ? -15.689 22.824 -0.551 1.00 53.31 95 ARG A CA 1
ATOM 742 C C . ARG A 1 95 ? -15.523 21.588 -1.442 1.00 53.31 95 ARG A C 1
ATOM 744 O O . ARG A 1 95 ? -15.533 20.470 -0.945 1.00 53.31 95 ARG A O 1
ATOM 751 N N . THR A 1 96 ? -15.400 21.780 -2.756 1.00 57.59 96 THR A N 1
ATOM 752 C CA . THR A 1 96 ? -14.949 20.726 -3.685 1.00 57.59 96 THR A CA 1
ATOM 753 C C . THR A 1 96 ? -14.047 21.337 -4.766 1.00 57.59 96 THR A C 1
ATOM 755 O O . THR A 1 96 ? -14.473 22.267 -5.448 1.00 57.59 96 THR A O 1
ATOM 758 N N . PRO A 1 97 ? -12.786 20.892 -4.916 1.00 59.59 97 PRO A N 1
ATOM 759 C CA . PRO A 1 97 ? -11.933 21.353 -6.009 1.00 59.59 97 PRO A CA 1
ATOM 760 C C . PRO A 1 97 ? -12.448 20.807 -7.356 1.00 59.59 97 PRO A C 1
ATOM 762 O O . PRO A 1 97 ? -12.934 19.672 -7.399 1.00 59.59 97 PRO A O 1
ATOM 765 N N . PRO A 1 98 ? -12.354 21.574 -8.461 1.00 50.12 98 PRO A N 1
ATOM 766 C CA . PRO A 1 98 ? -12.846 21.130 -9.757 1.00 50.12 98 PRO A CA 1
ATOM 767 C C . PRO A 1 98 ? -12.005 19.959 -10.272 1.00 50.12 98 PRO A C 1
ATOM 769 O O . PRO A 1 98 ? -10.778 20.023 -10.350 1.00 50.12 98 PRO A O 1
ATOM 772 N N . ALA A 1 99 ? -12.694 18.882 -10.641 1.00 51.69 99 ALA A N 1
ATOM 773 C CA . ALA A 1 99 ? -12.119 17.738 -11.325 1.00 51.69 99 ALA A CA 1
ATOM 774 C C . ALA A 1 99 ? -11.541 18.184 -12.680 1.00 51.69 99 ALA A C 1
ATOM 776 O O . ALA A 1 99 ? -12.287 18.472 -13.617 1.00 51.69 99 ALA A O 1
ATOM 777 N N . ILE A 1 100 ? -10.213 18.236 -12.799 1.00 51.78 100 ILE A N 1
ATOM 778 C CA . ILE A 1 100 ? -9.559 18.426 -14.096 1.00 51.78 100 ILE A CA 1
ATOM 779 C C . ILE A 1 100 ? -9.748 17.136 -14.894 1.00 51.78 100 ILE A C 1
ATOM 781 O O . ILE A 1 100 ? -9.193 16.080 -14.581 1.00 51.78 100 ILE A O 1
ATOM 785 N N . LYS A 1 101 ? -10.598 17.234 -15.917 1.00 50.47 101 LYS A N 1
ATOM 786 C CA . LYS A 1 101 ? -10.810 16.213 -16.939 1.00 50.47 101 LYS A CA 1
ATOM 787 C C . LYS A 1 101 ? -9.467 15.830 -17.572 1.00 50.47 101 LYS A C 1
ATOM 789 O O . LYS A 1 101 ? -8.769 16.671 -18.126 1.00 50.47 101 LYS A O 1
ATOM 794 N N . ARG A 1 102 ? -9.149 14.536 -17.521 1.00 53.66 102 ARG A N 1
ATOM 795 C CA . ARG A 1 102 ? -8.063 13.886 -18.267 1.00 53.66 102 ARG A CA 1
ATOM 796 C C . ARG A 1 102 ? -8.276 14.098 -19.772 1.00 53.66 102 ARG A C 1
ATOM 798 O O . ARG A 1 102 ? -9.220 13.538 -20.323 1.00 53.66 102 ARG A O 1
ATOM 805 N N . GLN A 1 103 ? -7.399 14.850 -20.435 1.00 51.00 103 GLN A N 1
ATOM 806 C CA . GLN A 1 103 ? -7.249 14.787 -21.891 1.00 51.00 103 GLN A CA 1
ATOM 807 C C . GLN A 1 103 ? -6.165 13.753 -22.216 1.00 51.00 103 GLN A C 1
ATOM 809 O O . GLN A 1 103 ? -4.988 13.949 -21.932 1.00 51.00 103 GLN A O 1
ATOM 814 N N . PHE A 1 104 ? -6.590 12.611 -22.752 1.00 43.69 104 PHE A N 1
ATOM 815 C CA . PHE A 1 104 ? -5.721 11.668 -23.452 1.00 43.69 104 PHE A CA 1
ATOM 816 C C . PHE A 1 104 ? -5.353 12.240 -24.831 1.00 43.69 104 PHE A C 1
ATOM 818 O O . PHE A 1 104 ? -6.244 12.793 -25.479 1.00 43.69 104 PHE A O 1
ATOM 825 N N . SER A 1 105 ? -4.099 12.052 -25.282 1.00 42.06 105 SER A N 1
ATOM 826 C CA . SER A 1 105 ? -3.684 11.471 -26.591 1.00 42.06 105 SER A CA 1
ATOM 827 C C . SER A 1 105 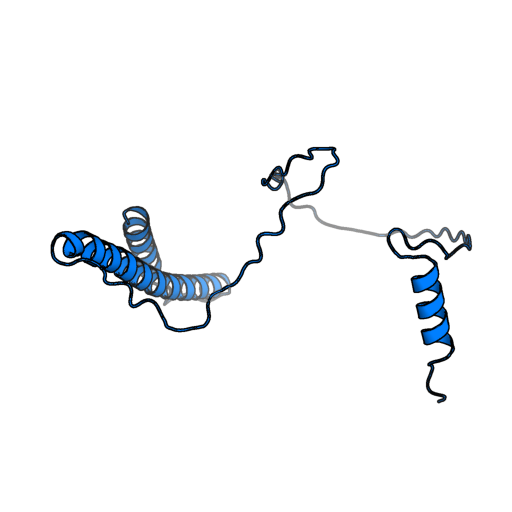? -2.292 11.956 -27.060 1.00 42.06 105 SER A C 1
ATOM 829 O O . SER A 1 105 ? -2.120 13.145 -27.289 1.00 42.06 105 SER A O 1
ATOM 831 N N . GLY A 1 106 ? -1.366 11.018 -27.322 1.00 49.84 106 GLY A N 1
ATOM 832 C CA . GLY A 1 106 ? -0.419 11.076 -28.460 1.00 49.84 106 GLY A CA 1
ATOM 833 C C . GLY A 1 106 ? 0.997 11.678 -28.268 1.00 49.84 106 GLY A C 1
ATOM 834 O O . GLY A 1 106 ? 1.124 12.733 -27.653 1.00 49.84 106 GLY A O 1
ATOM 835 N N . PRO A 1 107 ? 2.067 11.054 -28.825 1.00 54.19 107 PRO A N 1
ATOM 836 C CA . PRO A 1 107 ? 3.432 11.591 -28.853 1.00 54.19 107 PRO A CA 1
ATOM 837 C C . PRO A 1 107 ? 3.697 12.371 -30.155 1.00 54.19 107 PRO A C 1
ATOM 839 O O . PRO A 1 107 ? 3.517 11.823 -31.240 1.00 54.19 107 PRO A O 1
ATOM 842 N N . CYS A 1 108 ? 4.161 13.623 -30.070 1.00 38.19 108 CYS A N 1
ATOM 843 C CA . CYS A 1 108 ? 4.474 14.428 -31.257 1.00 38.19 108 CYS A CA 1
ATOM 844 C C . CYS A 1 108 ? 5.888 15.025 -31.199 1.00 38.19 108 CYS A C 1
ATOM 846 O O . CYS A 1 108 ? 6.285 15.682 -30.239 1.00 38.19 108 CYS A O 1
ATOM 848 N N . ILE A 1 109 ? 6.615 14.741 -32.275 1.00 46.03 109 ILE A N 1
ATOM 849 C CA . ILE A 1 109 ? 7.977 15.123 -32.648 1.00 46.03 109 ILE A CA 1
ATOM 850 C C . ILE A 1 109 ? 8.033 16.638 -32.973 1.00 46.03 109 ILE A C 1
ATOM 852 O O . ILE A 1 109 ? 7.109 17.166 -33.585 1.00 46.03 109 ILE A O 1
ATOM 856 N N . ALA A 1 110 ? 9.097 17.344 -32.562 1.00 37.75 110 ALA A N 1
ATOM 857 C CA . ALA A 1 110 ? 9.385 18.755 -32.914 1.00 37.75 110 ALA A CA 1
ATOM 858 C C . ALA A 1 110 ? 9.766 18.899 -34.416 1.00 37.75 110 ALA A C 1
ATOM 860 O O . ALA A 1 110 ? 10.202 17.881 -34.958 1.00 37.75 110 ALA A O 1
ATOM 861 N N . PRO A 1 111 ? 9.706 20.076 -35.116 1.00 49.09 111 PRO A N 1
ATOM 862 C CA . PRO A 1 111 ? 10.671 21.185 -34.890 1.00 49.09 111 PRO A CA 1
ATOM 863 C C . PRO A 1 111 ? 10.304 22.635 -35.397 1.00 49.09 111 PRO A C 1
ATOM 865 O O . PRO A 1 111 ? 9.315 22.848 -36.085 1.00 49.09 111 PRO A O 1
ATOM 868 N N . ILE A 1 112 ? 11.206 23.605 -35.123 1.00 43.06 112 ILE A N 1
ATOM 869 C CA . ILE A 1 112 ? 11.564 24.845 -35.890 1.00 43.06 112 ILE A CA 1
ATOM 870 C C . ILE A 1 112 ? 10.730 26.166 -35.797 1.00 43.06 112 ILE A C 1
ATOM 872 O O . ILE A 1 112 ? 9.621 26.289 -36.293 1.00 43.06 112 ILE A O 1
ATOM 876 N N . SER A 1 113 ? 11.408 27.192 -35.238 1.00 46.31 113 SER A N 1
ATOM 877 C CA . SER A 1 113 ? 11.572 28.628 -35.610 1.00 46.31 113 SER A CA 1
ATOM 878 C C . SER A 1 113 ? 10.438 29.455 -36.257 1.00 46.31 113 SER A C 1
ATOM 880 O O . SER A 1 113 ? 10.048 29.191 -37.392 1.00 46.31 113 SER A O 1
ATOM 882 N N . ARG A 1 114 ? 10.103 30.613 -35.646 1.00 49.09 114 ARG A N 1
ATOM 883 C CA . ARG A 1 114 ? 10.440 31.968 -36.171 1.00 49.09 114 ARG A CA 1
ATOM 884 C C . ARG A 1 114 ? 10.046 33.119 -35.210 1.00 49.09 114 ARG A C 1
ATOM 886 O O . ARG A 1 114 ? 9.053 32.992 -34.498 1.00 49.09 114 ARG A O 1
ATOM 893 N N . PRO A 1 115 ? 10.795 34.243 -35.200 1.00 59.47 115 PRO A N 1
ATOM 894 C CA . PRO A 1 115 ? 10.577 35.397 -34.323 1.00 59.47 115 PRO A CA 1
ATOM 895 C C . PRO A 1 115 ? 9.735 36.487 -35.011 1.00 59.47 115 PRO A C 1
ATOM 897 O O . PRO A 1 115 ? 9.850 36.664 -36.221 1.00 59.47 115 PRO A O 1
ATOM 900 N N . ASN A 1 116 ? 8.956 37.279 -34.262 1.00 37.38 116 ASN A N 1
ATOM 901 C CA . ASN A 1 116 ? 8.767 38.688 -34.624 1.00 37.38 116 ASN A CA 1
ATOM 902 C C . ASN A 1 116 ? 8.291 39.558 -33.455 1.00 37.38 116 ASN A C 1
ATOM 904 O O . ASN A 1 116 ? 7.418 39.192 -32.670 1.00 37.38 116 ASN A O 1
ATOM 908 N N . SER A 1 117 ? 8.902 40.730 -33.391 1.00 49.41 117 SER A N 1
ATOM 909 C CA . SER A 1 117 ? 8.762 41.806 -32.426 1.00 49.41 117 SER A CA 1
ATOM 910 C C . SER A 1 117 ? 7.448 42.576 -32.582 1.00 49.41 117 SER A C 1
ATOM 912 O O . SER A 1 117 ? 7.028 42.880 -33.696 1.00 49.41 117 SER A O 1
ATOM 914 N N . LYS A 1 118 ? 6.857 42.999 -31.455 1.00 44.66 118 LYS A N 1
ATOM 915 C CA . LYS A 1 118 ? 6.136 44.279 -31.347 1.00 44.66 118 LYS A CA 1
ATOM 916 C C . LYS A 1 118 ? 6.367 44.883 -29.964 1.00 44.66 118 LYS A C 1
ATOM 918 O O . LYS A 1 118 ? 5.741 44.499 -28.983 1.00 44.66 118 LYS A O 1
ATOM 923 N N . LEU A 1 119 ? 7.271 45.8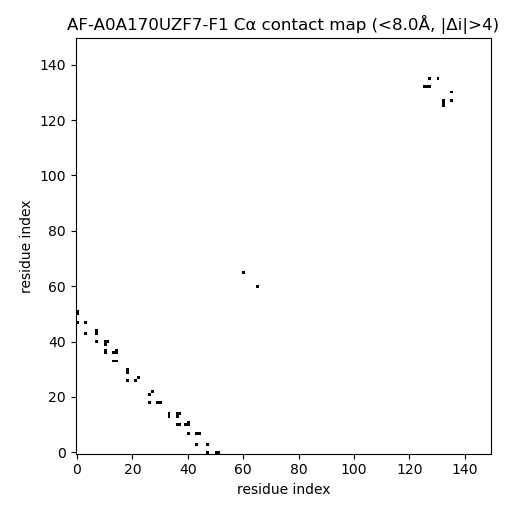56 -29.922 1.00 47.91 119 LEU A N 1
ATOM 924 C CA . LEU A 1 119 ? 7.322 46.872 -28.881 1.00 47.91 119 LEU A CA 1
ATOM 925 C C . LEU A 1 119 ? 6.094 47.775 -29.044 1.00 47.91 119 LEU A C 1
ATOM 927 O O . LEU A 1 119 ? 5.879 48.346 -30.113 1.00 47.91 119 LEU A O 1
ATOM 931 N N . LYS A 1 120 ? 5.311 47.936 -27.978 1.00 45.31 120 LYS A N 1
ATOM 932 C CA . LYS A 1 120 ? 4.492 49.134 -27.781 1.00 45.31 120 LYS A CA 1
ATOM 933 C C . LYS A 1 120 ? 4.513 49.483 -26.300 1.00 45.31 120 LYS A C 1
ATOM 935 O O . LYS A 1 120 ? 3.873 48.828 -25.485 1.00 45.31 120 LYS A O 1
ATOM 940 N N . ALA A 1 121 ? 5.307 50.496 -25.973 1.00 48.97 121 ALA A N 1
ATOM 941 C CA . ALA A 1 121 ? 5.298 51.145 -24.677 1.00 48.97 121 ALA A CA 1
ATOM 942 C C . ALA A 1 121 ? 3.945 51.843 -24.465 1.00 48.97 121 ALA A C 1
ATOM 944 O O . ALA A 1 121 ? 3.471 52.561 -25.346 1.00 48.97 121 ALA A O 1
ATOM 945 N N . MET A 1 122 ? 3.342 51.645 -23.294 1.00 43.72 122 MET A N 1
ATOM 946 C CA . MET A 1 122 ? 2.410 52.607 -22.713 1.00 43.72 122 MET A CA 1
ATOM 947 C C . MET A 1 122 ? 2.599 52.590 -21.198 1.00 43.72 122 MET A C 1
ATOM 949 O O . MET A 1 122 ? 2.182 51.680 -20.484 1.00 43.72 122 MET A O 1
ATOM 953 N N . SER A 1 123 ? 3.299 53.616 -20.747 1.00 52.12 123 SER A N 1
ATOM 954 C CA . SER A 1 123 ? 3.456 54.054 -19.375 1.00 52.12 123 SER A CA 1
ATOM 955 C C . SER A 1 123 ? 2.099 54.353 -18.731 1.00 52.12 123 SER A C 1
ATOM 957 O O . SER A 1 123 ? 1.366 55.231 -19.178 1.00 52.12 123 SER A O 1
ATOM 959 N N . ARG A 1 124 ? 1.792 53.619 -17.658 1.00 48.50 124 ARG A N 1
ATOM 960 C CA . ARG A 1 124 ? 1.111 54.073 -16.429 1.00 48.50 124 ARG A CA 1
ATOM 961 C C . ARG A 1 124 ? 1.145 52.915 -15.429 1.00 48.50 124 ARG A C 1
ATOM 963 O O . ARG A 1 124 ? 0.158 52.229 -15.183 1.00 48.50 124 ARG A O 1
ATOM 970 N N . ALA A 1 125 ? 2.342 52.666 -14.899 1.00 58.91 125 ALA A N 1
ATOM 971 C CA . ALA A 1 125 ? 2.496 51.935 -13.649 1.00 58.91 125 ALA A CA 1
ATOM 972 C C . ALA A 1 125 ? 1.825 52.775 -12.553 1.00 58.91 125 ALA A C 1
ATOM 974 O O . ALA A 1 125 ? 2.131 53.954 -12.416 1.00 58.91 125 ALA A O 1
ATOM 975 N N . GLY A 1 126 ? 0.850 52.213 -11.846 1.00 62.34 126 GLY A N 1
ATOM 976 C CA . GLY A 1 126 ? 0.156 52.957 -10.792 1.00 62.34 126 GLY A CA 1
ATOM 977 C C . GLY A 1 126 ? -1.067 52.274 -10.189 1.00 62.34 126 GLY A C 1
ATOM 978 O O . GLY A 1 126 ? -1.565 52.730 -9.170 1.00 62.34 126 GLY A O 1
ATOM 979 N N . SER A 1 127 ? -1.555 51.167 -10.754 1.00 61.84 127 SER A N 1
ATOM 980 C CA . SER A 1 127 ? -2.598 50.375 -10.093 1.00 61.84 127 SER A CA 1
ATOM 981 C C . SER A 1 127 ? -2.203 48.907 -10.064 1.00 61.84 127 SER A C 1
ATOM 983 O O . SER A 1 127 ? -2.555 48.117 -10.940 1.00 61.84 127 SER A O 1
ATOM 985 N N . LEU A 1 128 ? -1.413 48.546 -9.051 1.00 74.25 128 LEU A N 1
ATOM 986 C CA . LEU A 1 128 ? -1.225 47.150 -8.681 1.00 74.25 128 LEU A CA 1
ATOM 987 C C . LEU A 1 128 ? -2.576 46.650 -8.151 1.00 74.25 128 LEU A C 1
ATOM 989 O O . LEU A 1 128 ? -3.030 47.047 -7.079 1.00 74.25 128 LEU A O 1
ATOM 993 N N . LYS A 1 129 ? -3.281 45.844 -8.952 1.00 70.50 129 LYS A N 1
ATOM 994 C CA . LYS A 1 129 ? -4.639 45.387 -8.631 1.00 70.50 129 LYS A CA 1
ATOM 995 C C . LYS A 1 129 ? -4.626 44.583 -7.327 1.00 70.50 129 LYS A C 1
ATOM 997 O O . LYS A 1 129 ? -4.033 43.512 -7.274 1.00 70.50 129 LYS A O 1
ATOM 1002 N N . GLY A 1 130 ? -5.309 45.094 -6.303 1.00 74.75 130 GLY A N 1
ATOM 1003 C CA . GLY A 1 130 ? -5.390 44.469 -4.976 1.00 74.75 130 GLY A CA 1
ATOM 1004 C C . GLY A 1 130 ? -4.358 44.966 -3.958 1.00 74.75 130 G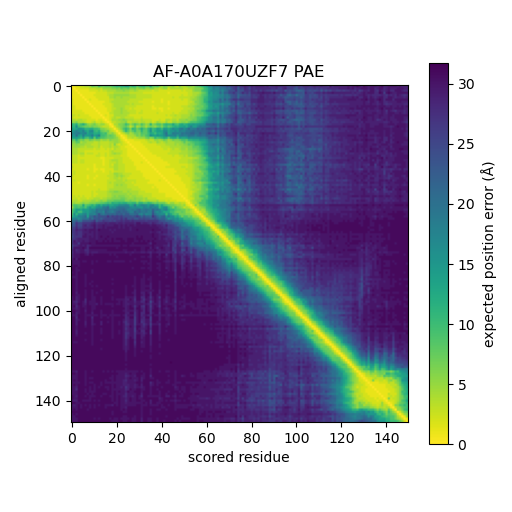LY A C 1
ATOM 1005 O O . GLY A 1 130 ? -4.339 44.450 -2.845 1.00 74.75 130 GLY A O 1
ATOM 1006 N N . VAL A 1 131 ? -3.539 45.962 -4.308 1.00 83.56 131 VAL A N 1
ATOM 1007 C CA . VAL A 1 131 ? -2.625 46.650 -3.383 1.00 83.56 131 VAL A CA 1
ATOM 1008 C C . VAL A 1 131 ? -3.130 48.077 -3.173 1.00 83.56 131 VAL A C 1
ATOM 1010 O O . VAL A 1 131 ? -3.561 48.725 -4.127 1.00 83.56 131 VAL A O 1
ATOM 1013 N N . ASP A 1 132 ? -3.106 48.561 -1.928 1.00 83.38 132 ASP A N 1
ATOM 1014 C CA . ASP A 1 132 ? -3.450 49.954 -1.629 1.00 83.38 132 ASP A CA 1
ATOM 1015 C C . ASP A 1 132 ? -2.475 50.887 -2.373 1.00 83.38 132 ASP A C 1
ATOM 1017 O O . ASP A 1 132 ? -1.261 50.758 -2.187 1.00 83.38 132 ASP A O 1
ATOM 1021 N N . PRO A 1 133 ? -2.959 51.818 -3.217 1.00 83.50 133 PRO A N 1
ATOM 1022 C CA . PRO A 1 133 ? -2.099 52.744 -3.948 1.00 83.50 133 PRO A CA 1
ATOM 1023 C C . PRO A 1 133 ? -1.173 53.560 -3.036 1.00 83.50 133 PRO A C 1
ATOM 1025 O O . PRO A 1 133 ? -0.059 53.870 -3.451 1.00 83.50 133 PRO A O 1
ATOM 1028 N N . LYS A 1 134 ? -1.582 53.874 -1.797 1.00 81.12 134 LYS A N 1
ATOM 1029 C CA . LYS A 1 134 ? -0.713 54.589 -0.845 1.00 81.12 134 LYS A CA 1
ATOM 1030 C C . LYS A 1 134 ? 0.416 53.712 -0.327 1.00 81.12 134 LYS A C 1
ATOM 1032 O O . LYS A 1 134 ? 1.552 54.164 -0.267 1.00 81.12 134 LYS A O 1
ATOM 1037 N N . LEU A 1 135 ? 0.114 52.458 -0.001 1.00 86.44 135 LEU A N 1
ATOM 1038 C CA . LEU A 1 135 ? 1.126 51.486 0.398 1.00 86.44 135 LEU A CA 1
ATOM 1039 C C . LEU A 1 135 ? 2.115 51.223 -0.741 1.00 86.44 135 LEU A C 1
ATOM 1041 O O . LEU A 1 135 ? 3.318 51.188 -0.513 1.00 86.44 135 LEU A O 1
ATOM 1045 N N . ALA A 1 136 ? 1.614 51.083 -1.971 1.00 86.25 136 ALA A N 1
ATOM 1046 C CA . ALA A 1 136 ? 2.462 50.927 -3.145 1.00 86.25 136 ALA A CA 1
ATOM 1047 C C . ALA A 1 136 ? 3.398 52.131 -3.325 1.00 86.25 136 ALA A C 1
ATOM 1049 O O . ALA A 1 136 ? 4.579 51.931 -3.582 1.00 86.25 136 ALA A O 1
ATOM 1050 N N . GLN A 1 137 ? 2.894 53.358 -3.149 1.00 83.00 137 GLN A N 1
ATOM 1051 C CA . GLN A 1 137 ? 3.705 54.573 -3.235 1.00 83.00 137 GLN A CA 1
ATOM 1052 C C . GLN A 1 137 ? 4.793 54.615 -2.154 1.00 83.00 137 GLN A C 1
ATOM 1054 O O . GLN A 1 137 ? 5.956 54.785 -2.490 1.00 83.00 137 GLN A O 1
ATOM 1059 N N . ILE A 1 138 ? 4.435 54.355 -0.892 1.00 86.25 138 ILE A N 1
ATOM 1060 C CA . ILE A 1 138 ? 5.3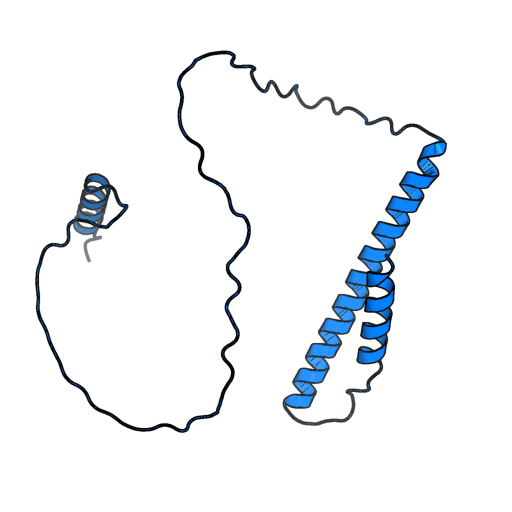83 54.340 0.235 1.00 86.25 138 ILE A CA 1
ATOM 1061 C C . ILE A 1 138 ? 6.502 53.314 0.006 1.00 86.25 138 ILE A C 1
ATOM 1063 O O . ILE A 1 138 ? 7.667 53.637 0.199 1.00 86.25 138 ILE A O 1
ATOM 1067 N N . ILE A 1 139 ? 6.169 52.103 -0.456 1.00 84.19 139 ILE A N 1
ATOM 1068 C CA . ILE A 1 139 ? 7.167 51.058 -0.745 1.00 84.19 139 ILE A CA 1
ATOM 1069 C C . ILE A 1 139 ? 8.071 51.461 -1.921 1.00 84.19 139 ILE A C 1
ATOM 1071 O O . ILE A 1 139 ? 9.271 51.202 -1.890 1.00 84.19 139 ILE A O 1
ATOM 1075 N N . MET A 1 140 ? 7.512 52.070 -2.973 1.00 83.94 140 MET A N 1
ATOM 1076 C CA . MET A 1 140 ? 8.304 52.550 -4.111 1.00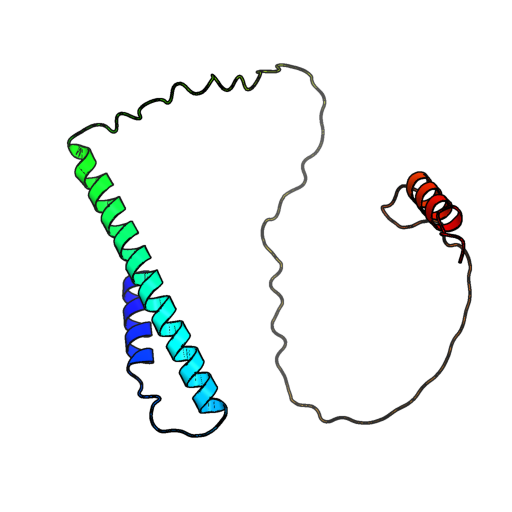 83.94 140 MET A CA 1
ATOM 1077 C C . MET A 1 140 ? 9.274 53.657 -3.687 1.00 83.94 140 MET A C 1
ATOM 1079 O O . MET A 1 140 ? 10.430 53.625 -4.101 1.00 83.94 140 MET A O 1
ATOM 1083 N N . ASP A 1 141 ? 8.826 54.577 -2.835 1.00 80.94 141 ASP A N 1
ATOM 1084 C CA . ASP A 1 141 ? 9.653 55.665 -2.312 1.00 80.94 141 ASP A CA 1
ATOM 1085 C C . ASP A 1 141 ? 10.747 55.122 -1.367 1.00 80.94 141 ASP A C 1
ATOM 1087 O O . ASP A 1 141 ? 11.905 55.514 -1.480 1.00 80.94 141 ASP A O 1
ATOM 1091 N N . GLU A 1 142 ? 10.433 54.135 -0.519 1.00 84.44 142 GLU A N 1
ATOM 1092 C CA . GLU A 1 142 ? 11.396 53.486 0.388 1.00 84.44 142 GLU A CA 1
ATOM 1093 C C . GLU A 1 142 ? 12.512 52.736 -0.359 1.00 84.44 142 GLU A C 1
ATOM 1095 O O . GLU A 1 142 ? 13.667 52.780 0.055 1.00 84.44 142 GLU A O 1
ATOM 1100 N N . ILE A 1 143 ? 12.211 52.081 -1.487 1.00 78.50 143 ILE A N 1
ATOM 1101 C CA . ILE A 1 143 ? 13.236 51.416 -2.315 1.00 78.50 143 ILE A CA 1
ATOM 1102 C C . ILE A 1 143 ? 14.118 52.441 -3.040 1.00 78.50 143 ILE A C 1
ATOM 1104 O O . ILE A 1 143 ? 15.307 52.192 -3.245 1.00 78.50 143 ILE A O 1
ATOM 1108 N N . LEU A 1 144 ? 13.547 53.575 -3.452 1.00 72.88 144 LEU A N 1
ATOM 1109 C CA . LEU A 1 144 ? 14.294 54.632 -4.133 1.00 72.88 144 LEU A CA 1
ATOM 1110 C C . LEU A 1 144 ? 15.205 55.403 -3.170 1.00 72.88 144 LEU A C 1
ATOM 1112 O O . LEU A 1 144 ? 16.316 55.761 -3.557 1.00 72.88 144 LEU A O 1
ATOM 1116 N N . GLU A 1 145 ? 14.764 55.632 -1.933 1.00 69.81 145 GLU A N 1
ATOM 1117 C CA . GLU A 1 145 ? 15.513 56.399 -0.931 1.00 69.81 145 GLU A CA 1
ATOM 1118 C C . GLU A 1 145 ? 16.406 55.518 -0.032 1.00 69.81 145 GLU A C 1
ATOM 1120 O O . GLU A 1 145 ? 17.448 55.966 0.441 1.00 69.81 145 GLU A O 1
ATOM 1125 N N . GLY A 1 146 ? 16.065 54.237 0.153 1.00 61.66 146 GLY A N 1
ATOM 1126 C CA . GLY A 1 146 ? 16.796 53.266 0.980 1.00 61.66 146 GLY A CA 1
ATOM 1127 C C . GLY A 1 146 ? 17.963 52.542 0.294 1.00 61.66 146 GLY A C 1
ATOM 1128 O O . GLY A 1 146 ? 18.470 51.551 0.826 1.00 61.66 146 GLY A O 1
ATOM 1129 N N . GLY A 1 147 ? 18.400 52.990 -0.886 1.00 56.25 147 GLY A N 1
ATOM 1130 C CA . GLY A 1 147 ? 19.576 52.439 -1.559 1.00 56.25 147 GLY A CA 1
ATOM 1131 C C . GLY A 1 147 ? 20.866 52.815 -0.826 1.00 56.25 147 GLY A C 1
ATOM 1132 O O . GLY A 1 147 ? 21.224 53.987 -0.766 1.00 56.25 147 GLY A O 1
ATOM 1133 N N . THR A 1 148 ? 21.593 51.833 -0.284 1.00 50.19 148 THR A N 1
ATOM 1134 C CA . THR A 1 148 ? 22.952 52.044 0.242 1.00 50.19 148 THR A CA 1
ATOM 1135 C C . THR A 1 148 ? 23.819 52.720 -0.828 1.00 50.19 148 THR A C 1
ATOM 1137 O O . THR A 1 148 ? 23.898 52.168 -1.931 1.00 50.19 148 THR A O 1
ATOM 1140 N N . PRO A 1 149 ? 24.477 53.862 -0.550 1.00 57.00 149 PRO A N 1
ATOM 1141 C CA . PRO A 1 149 ? 25.416 54.434 -1.504 1.00 57.00 149 PRO A CA 1
ATOM 1142 C C . PRO A 1 149 ? 26.585 53.455 -1.673 1.00 57.00 149 PRO A C 1
ATOM 1144 O O . PRO A 1 149 ? 27.202 53.052 -0.686 1.00 57.00 149 PRO A O 1
ATOM 1147 N N . VAL A 1 150 ? 26.830 53.031 -2.914 1.00 47.88 150 VAL A N 1
ATOM 1148 C CA . VAL A 1 150 ? 28.026 52.277 -3.328 1.00 47.88 150 VAL A CA 1
ATOM 1149 C C . VAL A 1 150 ? 29.103 53.264 -3.741 1.00 47.88 150 VAL A C 1
ATOM 1151 O O . VAL A 1 150 ? 28.753 54.214 -4.478 1.00 47.88 150 VAL A O 1
#

Secondary structure (DSSP, 8-state):
-HHHHHHHHHHHHHHSS--SS--SHHHHHHHHHHHHHHHHHHHHHHHHHHHHHHHHHHHHTTSS--------S-------------------------------------------------------TTS-HHHHHHHHHHHHH-----

Foldseek 3Di:
DVVLVVLLVVLVVLLPPDLPDDDDDVSVVSVVVNVVSVVVNVVSVVVVVVVVVVVVVVVVCVPPDDPPPPDPDDDPCPDPPDDDDDDDDDDDPPPDDDDDDDDDDDDDDDDDDDDDDDDDDDDDDQPPDPDDSVVVVVVVVCVVVVDDDD

Solvent-accessible surface area (backbone atoms only — not comparable to full-atom values): 10410 Å² total; per-residue (Å²): 108,73,65,56,54,55,50,44,55,55,39,52,57,61,57,67,52,82,81,81,89,73,86,57,70,72,46,56,51,49,47,54,49,39,55,51,40,52,56,48,44,52,56,50,50,54,52,51,49,50,59,51,48,54,48,51,52,62,67,57,45,85,75,55,80,84,77,75,78,78,69,94,63,77,85,81,79,75,76,84,80,79,88,85,90,84,87,89,82,92,77,84,85,77,91,68,83,83,82,80,76,84,81,85,82,87,92,83,84,85,88,86,88,88,88,82,88,81,91,76,90,77,92,74,89,75,73,62,88,95,53,60,61,66,58,53,47,54,53,54,50,47,60,70,71,65,57,78,88,127

Organism: Triatoma infestans (NCBI:txid30076)

Mean predicted aligned error: 22.62 Å

Radius of gyration: 31.65 Å; Cα contacts (8 Å, |Δi|>4): 29; chains: 1; bounding box: 56×67×73 Å